Protein AF-A0A3G2UYC9-F1 (afdb_monomer)

Organism: Sphingobium yanoikuyae (NCBI:txid13690)

Secondary structure (DSSP, 8-state):
-PPPHHHHHHHHHHHHHHHHHHHHHHTT----HHHHHHHHHHHHHTT-HHHHHHHHTTSPPGGGG-

Mean predicted aligned error: 6.57 Å

Radius of gyration: 13.02 Å; Cα contacts (8 Å, |Δi|>4): 38; chains: 1; bounding box: 29×17×43 Å

Solvent-accessible surface area (backbone atoms only — not comparable to full-atom values): 3991 Å² total; per-residue (Å²): 133,83,81,50,76,65,58,53,52,51,53,50,52,52,51,51,55,52,51,54,51,49,52,36,54,76,68,68,46,92,73,64,64,66,63,51,51,54,50,27,51,52,26,46,77,71,71,34,56,72,60,17,51,61,51,53,72,72,46,76,66,80,78,81,79,115

pLDDT: mean 80.69, std 11.28, range [44.38, 91.25]

Structure (mmCIF, N/CA/C/O backbone):
data_AF-A0A3G2UYC9-F1
#
_entry.id   AF-A0A3G2UYC9-F1
#
loop_
_atom_site.group_PDB
_atom_site.id
_atom_site.type_symbol
_atom_site.label_atom_id
_atom_site.label_alt_id
_atom_site.label_comp_id
_atom_site.label_asym_id
_atom_site.label_entity_id
_atom_site.label_seq_id
_atom_site.pdbx_PDB_ins_code
_atom_site.Cartn_x
_atom_site.Cartn_y
_atom_site.Cartn_z
_atom_site.occupancy
_atom_site.B_iso_or_equiv
_atom_site.auth_seq_id
_atom_site.auth_comp_id
_atom_site.auth_asym_id
_atom_site.auth_atom_id
_atom_site.pdbx_PDB_model_num
ATOM 1 N N . MET A 1 1 ? -13.158 4.890 17.874 1.00 55.69 1 MET A N 1
ATOM 2 C CA . MET A 1 1 ? -13.252 3.469 18.263 1.00 55.69 1 MET A CA 1
ATOM 3 C C . MET A 1 1 ? -11.843 2.904 18.270 1.00 55.69 1 MET A C 1
ATOM 5 O O . MET A 1 1 ? -11.073 3.284 17.396 1.00 55.69 1 MET A O 1
ATOM 9 N N . SER A 1 2 ? -11.476 2.098 19.264 1.00 68.75 2 SER A N 1
ATOM 10 C CA . SER A 1 2 ? -10.169 1.428 19.286 1.00 68.75 2 SER A CA 1
ATOM 11 C C . SER A 1 2 ? -10.190 0.240 18.327 1.00 68.75 2 SER A C 1
ATOM 13 O O . SER A 1 2 ? -11.198 -0.462 18.278 1.00 68.75 2 SER A O 1
ATOM 15 N N . ARG A 1 3 ? -9.100 0.025 17.583 1.00 73.94 3 ARG A N 1
ATOM 16 C CA . ARG A 1 3 ? -8.960 -1.132 16.689 1.00 73.94 3 ARG A CA 1
ATOM 17 C C . ARG A 1 3 ? -8.949 -2.436 17.480 1.00 73.94 3 ARG A C 1
ATOM 19 O O . ARG A 1 3 ? -8.403 -2.489 18.585 1.00 73.94 3 ARG A O 1
ATOM 26 N N . THR A 1 4 ? -9.541 -3.476 16.914 1.00 83.38 4 THR A N 1
ATOM 27 C CA . THR A 1 4 ? -9.491 -4.830 17.465 1.00 83.38 4 THR A CA 1
ATOM 28 C C . THR A 1 4 ? -8.098 -5.435 17.280 1.00 83.38 4 THR A C 1
ATOM 30 O O . THR A 1 4 ? -7.313 -4.999 16.439 1.00 83.38 4 THR A O 1
ATOM 33 N N . PHE A 1 5 ? -7.770 -6.460 18.071 1.00 80.44 5 PHE A N 1
ATOM 34 C CA . PHE A 1 5 ? -6.509 -7.197 17.926 1.00 80.44 5 PHE A CA 1
ATOM 35 C C . PHE A 1 5 ? -6.327 -7.759 16.504 1.00 80.44 5 PHE A C 1
ATOM 37 O O . PHE A 1 5 ? -5.231 -7.694 15.953 1.00 80.44 5 PHE A O 1
ATOM 44 N N . THR A 1 6 ? -7.412 -8.238 15.892 1.00 84.81 6 THR A N 1
ATOM 45 C CA . THR A 1 6 ? -7.425 -8.754 14.518 1.00 84.81 6 THR A CA 1
ATOM 46 C C . THR A 1 6 ? -7.089 -7.668 13.501 1.00 84.81 6 THR A C 1
ATOM 48 O O . THR A 1 6 ? -6.189 -7.860 12.694 1.00 84.81 6 THR A O 1
ATOM 51 N N . GLU A 1 7 ? -7.719 -6.494 13.597 1.00 83.56 7 GLU A N 1
ATOM 52 C CA . GLU A 1 7 ? -7.442 -5.358 12.703 1.00 83.56 7 GLU A CA 1
ATOM 53 C C . GLU A 1 7 ? -5.994 -4.858 12.831 1.00 83.56 7 GLU A C 1
ATOM 55 O O . GLU A 1 7 ? -5.392 -4.395 11.863 1.00 83.56 7 GLU A O 1
ATOM 60 N N . ILE A 1 8 ? -5.414 -4.942 14.033 1.00 86.31 8 ILE A N 1
ATOM 61 C CA . ILE A 1 8 ? -4.010 -4.585 14.267 1.00 86.31 8 ILE A CA 1
ATOM 62 C C . ILE A 1 8 ? -3.076 -5.571 13.559 1.00 86.31 8 ILE A C 1
ATOM 64 O O . ILE A 1 8 ? -2.108 -5.141 12.927 1.00 86.31 8 ILE A O 1
ATOM 68 N N . GLU A 1 9 ? -3.349 -6.872 13.650 1.00 88.75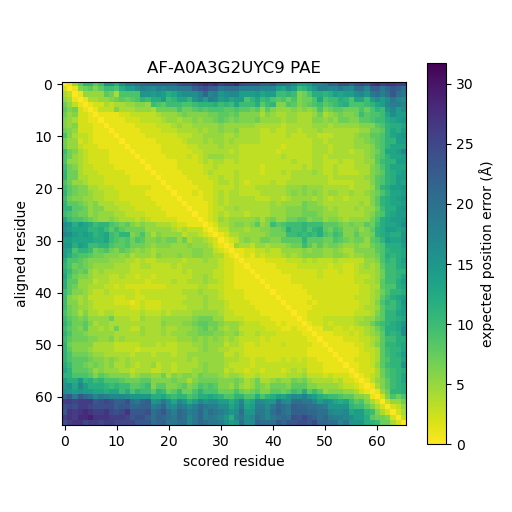 9 GLU A N 1
ATOM 69 C CA . GLU A 1 9 ? -2.519 -7.893 13.010 1.00 88.75 9 GL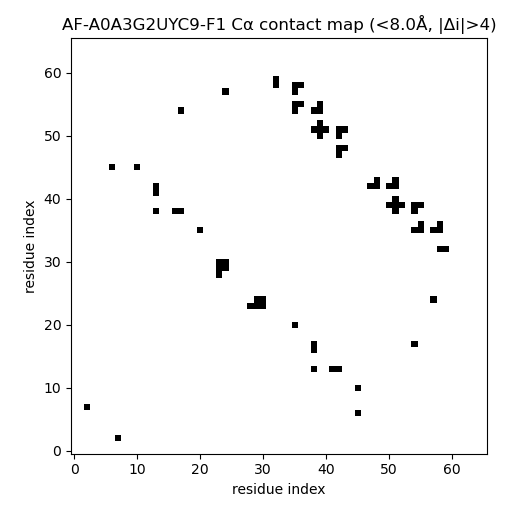U A CA 1
ATOM 70 C C . GLU A 1 9 ? -2.692 -7.891 11.483 1.00 88.75 9 GLU A C 1
ATOM 72 O O . GLU A 1 9 ? -1.701 -7.972 10.761 1.00 88.75 9 GLU A O 1
ATOM 77 N N . GLU A 1 10 ? -3.905 -7.676 10.971 1.00 87.38 10 GLU A N 1
ATOM 78 C CA . GLU A 1 10 ? -4.160 -7.471 9.537 1.00 87.38 10 GLU A CA 1
ATOM 79 C C . GLU A 1 10 ? -3.406 -6.252 9.002 1.00 87.38 10 GLU A C 1
ATOM 81 O O . GLU A 1 10 ? -2.705 -6.343 7.993 1.00 87.38 10 GLU A O 1
ATOM 86 N N . LEU A 1 11 ? -3.456 -5.123 9.717 1.00 86.81 11 LEU A N 1
ATOM 87 C CA . LEU A 1 11 ? -2.688 -3.936 9.348 1.00 86.81 11 LEU A CA 1
ATOM 88 C C . LEU A 1 11 ? -1.179 -4.212 9.372 1.00 86.81 11 LEU A C 1
ATOM 90 O O . LEU A 1 11 ? -0.432 -3.653 8.568 1.00 86.81 11 LEU A O 1
ATOM 94 N N . ARG A 1 12 ? -0.706 -5.059 10.291 1.00 89.31 12 ARG A N 1
ATOM 95 C CA . ARG A 1 12 ? 0.701 -5.460 10.369 1.00 89.31 12 ARG A CA 1
ATOM 96 C C . ARG A 1 12 ? 1.121 -6.275 9.152 1.00 89.31 12 ARG A C 1
ATOM 98 O O . ARG A 1 12 ? 2.156 -5.956 8.572 1.00 89.31 12 ARG A O 1
ATOM 105 N N . GLN A 1 13 ? 0.326 -7.268 8.759 1.00 90.25 13 GLN A N 1
ATOM 106 C CA . GLN A 1 13 ? 0.578 -8.067 7.557 1.00 90.25 13 GLN A CA 1
ATOM 107 C C . GLN A 1 13 ? 0.557 -7.187 6.305 1.00 90.25 13 GLN A C 1
ATOM 109 O O . GLN A 1 13 ? 1.492 -7.226 5.510 1.00 90.25 13 GLN A O 1
ATOM 114 N N . LEU A 1 14 ? -0.417 -6.280 6.202 1.00 88.38 14 LEU A N 1
ATOM 115 C CA . LEU A 1 14 ? -0.516 -5.342 5.086 1.00 88.38 14 LEU A CA 1
ATOM 116 C C . LEU A 1 14 ? 0.710 -4.413 4.981 1.00 88.38 14 LEU A C 1
ATOM 118 O O . LEU A 1 14 ? 1.204 -4.138 3.887 1.00 88.38 14 LEU A O 1
ATOM 122 N N . ASN A 1 15 ? 1.256 -3.961 6.118 1.00 89.38 15 ASN A N 1
ATOM 123 C CA . ASN A 1 15 ? 2.502 -3.182 6.136 1.00 89.38 15 ASN A CA 1
ATOM 124 C C . ASN A 1 15 ? 3.717 -4.015 5.696 1.00 89.38 15 ASN A C 1
ATOM 126 O O . ASN A 1 15 ? 4.630 -3.467 5.076 1.00 89.38 15 ASN A O 1
ATOM 130 N N . LEU A 1 16 ? 3.755 -5.313 6.014 1.00 91.25 16 LEU A N 1
ATOM 131 C CA . LEU A 1 16 ? 4.828 -6.207 5.570 1.00 91.25 16 LEU A CA 1
ATOM 132 C C . LEU A 1 16 ? 4.768 -6.435 4.055 1.00 91.25 16 LEU A C 1
ATOM 134 O O . LEU A 1 16 ? 5.801 -6.310 3.397 1.00 91.25 16 LEU A O 1
ATOM 138 N N . GLU A 1 17 ? 3.577 -6.692 3.509 1.00 89.44 17 GLU A N 1
ATOM 139 C CA . GLU A 1 17 ? 3.344 -6.834 2.064 1.00 89.44 17 GLU A CA 1
ATOM 140 C C . GLU A 1 17 ? 3.765 -5.560 1.315 1.00 89.44 17 GLU A C 1
ATOM 142 O O . GLU A 1 17 ? 4.588 -5.614 0.401 1.00 89.44 17 GLU A O 1
ATOM 147 N N . ALA A 1 18 ? 3.308 -4.391 1.776 1.00 87.12 18 ALA A N 1
ATOM 148 C CA . ALA A 1 18 ? 3.692 -3.105 1.194 1.00 87.12 18 ALA A CA 1
ATOM 149 C C . ALA A 1 18 ? 5.201 -2.834 1.274 1.00 87.12 18 ALA A C 1
ATOM 151 O O . ALA A 1 18 ? 5.789 -2.316 0.327 1.00 87.12 18 ALA A O 1
ATOM 152 N N . SER A 1 19 ? 5.856 -3.204 2.379 1.00 88.69 19 SER A N 1
ATOM 153 C CA . SER A 1 19 ? 7.305 -3.030 2.516 1.00 88.69 19 SER A CA 1
ATOM 154 C C . SER A 1 19 ? 8.089 -3.935 1.566 1.00 88.69 19 SER A C 1
ATOM 156 O O . SER A 1 19 ? 9.117 -3.514 1.035 1.00 88.69 19 SER A O 1
ATOM 158 N N . ALA A 1 20 ? 7.627 -5.168 1.346 1.00 88.50 20 ALA A N 1
ATOM 159 C CA . ALA A 1 20 ? 8.238 -6.066 0.373 1.00 88.50 20 ALA A CA 1
ATOM 160 C C . ALA A 1 20 ? 8.107 -5.505 -1.047 1.00 88.50 20 ALA A C 1
ATOM 162 O O . ALA A 1 20 ? 9.078 -5.522 -1.799 1.00 88.50 20 ALA A O 1
ATOM 163 N N . LEU A 1 21 ? 6.942 -4.947 -1.371 1.00 84.31 21 LEU A N 1
ATOM 164 C CA . LEU A 1 21 ? 6.672 -4.356 -2.672 1.00 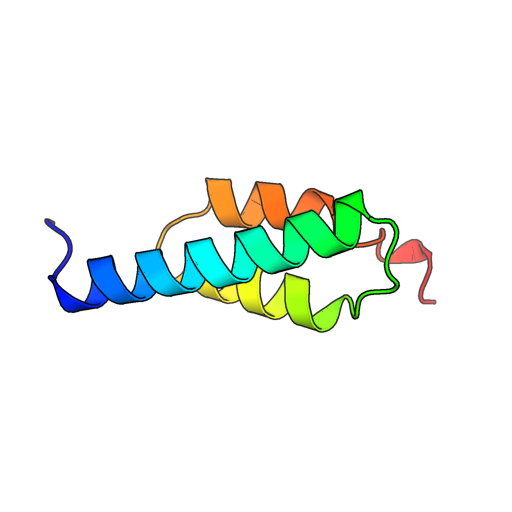84.31 21 LEU A CA 1
ATOM 165 C C . LEU A 1 21 ? 7.500 -3.076 -2.902 1.00 84.31 21 LEU A C 1
ATOM 167 O O . LEU A 1 21 ? 8.131 -2.940 -3.945 1.00 84.31 21 LEU A O 1
ATOM 171 N N . HIS A 1 22 ? 7.631 -2.203 -1.897 1.00 83.94 22 HIS A N 1
ATOM 172 C CA . HIS A 1 22 ? 8.546 -1.050 -1.951 1.00 83.94 22 HIS A CA 1
ATOM 173 C C . HIS A 1 22 ? 9.995 -1.460 -2.229 1.00 83.94 22 HIS A C 1
ATOM 175 O O . HIS A 1 22 ? 10.656 -0.853 -3.062 1.00 83.94 22 HIS A O 1
ATOM 181 N N . LYS A 1 23 ? 10.485 -2.534 -1.600 1.00 85.94 23 LYS A N 1
ATOM 182 C CA . LYS A 1 23 ? 11.842 -3.035 -1.870 1.00 85.94 23 LYS A CA 1
ATOM 183 C C . LYS A 1 23 ? 12.019 -3.511 -3.311 1.00 85.94 23 LYS A C 1
ATOM 185 O O . LYS A 1 23 ? 13.120 -3.401 -3.837 1.00 85.94 23 LYS A O 1
ATOM 190 N N . GLN A 1 24 ? 10.973 -4.059 -3.931 1.00 84.44 24 GLN A N 1
ATOM 191 C CA . GLN A 1 24 ? 11.016 -4.462 -5.338 1.00 84.44 24 GLN A CA 1
ATOM 192 C C . GLN A 1 24 ? 11.069 -3.236 -6.258 1.00 84.44 24 GLN A C 1
ATOM 194 O O . GLN A 1 24 ? 11.888 -3.223 -7.176 1.00 84.44 24 GLN A O 1
ATOM 199 N N . ILE A 1 25 ? 10.286 -2.189 -5.958 1.00 80.31 25 ILE A N 1
ATOM 200 C CA . ILE A 1 25 ? 10.341 -0.892 -6.660 1.00 80.31 25 ILE A CA 1
ATOM 201 C C . ILE A 1 25 ? 11.742 -0.292 -6.559 1.00 80.31 25 ILE A C 1
ATOM 203 O O . ILE A 1 25 ? 12.355 0.020 -7.577 1.00 80.31 25 ILE A O 1
ATOM 207 N N . ASP A 1 26 ? 12.270 -0.182 -5.339 1.00 82.25 26 ASP A N 1
ATOM 208 C CA . ASP A 1 26 ? 13.588 0.402 -5.072 1.00 82.25 26 ASP A CA 1
ATOM 209 C C . ASP A 1 26 ? 14.712 -0.388 -5.761 1.00 82.25 26 ASP A C 1
ATOM 211 O O . ASP A 1 26 ? 15.718 0.179 -6.187 1.00 82.25 26 ASP A O 1
ATOM 215 N N . ALA A 1 27 ? 14.544 -1.707 -5.896 1.00 85.06 27 ALA A N 1
ATOM 216 C CA . ALA A 1 27 ? 15.472 -2.579 -6.609 1.00 85.06 27 ALA A CA 1
ATOM 217 C C . ALA A 1 27 ? 15.327 -2.515 -8.143 1.00 85.06 27 ALA A C 1
ATOM 219 O O . ALA A 1 27 ? 16.075 -3.201 -8.842 1.00 85.06 27 ALA A O 1
ATOM 220 N N . GLY A 1 2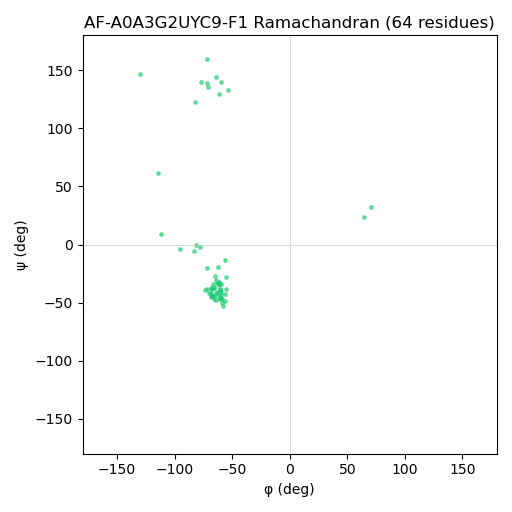8 ? 14.376 -1.735 -8.673 1.00 78.38 28 GLY A N 1
ATOM 221 C CA . GLY A 1 28 ? 14.073 -1.662 -10.103 1.00 78.38 28 GLY A CA 1
ATOM 222 C C . GLY A 1 28 ? 13.542 -2.978 -10.672 1.00 78.38 28 GLY A C 1
ATOM 223 O O . GLY A 1 28 ? 13.709 -3.249 -11.862 1.00 78.38 28 GLY A O 1
ATOM 224 N N . MET A 1 29 ? 12.958 -3.832 -9.825 1.00 77.06 29 MET A N 1
ATOM 225 C CA . MET A 1 29 ? 12.362 -5.081 -10.280 1.00 77.06 29 MET A CA 1
ATOM 226 C C . MET A 1 29 ? 11.065 -4.789 -11.041 1.00 77.06 29 MET A C 1
ATOM 228 O O . MET A 1 29 ? 10.278 -3.943 -10.611 1.00 77.06 29 MET A O 1
ATOM 232 N N . PRO A 1 30 ? 10.810 -5.496 -12.156 1.00 69.38 30 PRO A N 1
ATOM 233 C CA . PRO A 1 30 ? 9.527 -5.417 -12.830 1.00 69.38 30 PRO A CA 1
ATOM 234 C C . PRO A 1 30 ? 8.439 -5.903 -11.875 1.00 69.38 30 PRO A C 1
ATOM 236 O O . PRO A 1 30 ? 8.552 -6.977 -11.285 1.00 69.38 30 PRO A O 1
ATOM 239 N N . MET A 1 31 ? 7.395 -5.102 -11.734 1.00 73.81 31 MET A N 1
ATOM 240 C CA . MET A 1 31 ? 6.298 -5.356 -10.816 1.00 73.81 31 MET A CA 1
ATOM 241 C C . MET A 1 31 ? 4.972 -5.216 -11.553 1.00 73.81 31 MET A C 1
ATOM 243 O O . MET A 1 31 ? 4.846 -4.409 -12.477 1.00 73.81 31 MET A O 1
ATOM 247 N N . HIS A 1 32 ? 3.982 -6.012 -11.156 1.00 78.88 32 HIS A N 1
ATOM 248 C CA . HIS A 1 32 ? 2.652 -5.917 -11.725 1.00 78.88 32 HIS A CA 1
ATOM 249 C C . HIS A 1 32 ? 1.864 -4.784 -11.049 1.00 78.88 32 HIS A C 1
ATOM 251 O O . HIS A 1 32 ? 1.629 -4.850 -9.843 1.00 78.88 32 HIS A O 1
ATOM 257 N N . PRO A 1 33 ? 1.359 -3.787 -11.804 1.00 76.69 33 PRO A N 1
ATOM 258 C CA . PRO A 1 33 ? 0.577 -2.683 -11.235 1.00 76.69 33 PRO A CA 1
ATOM 259 C C . PRO A 1 33 ? -0.648 -3.145 -10.429 1.00 76.69 33 PRO A C 1
ATOM 261 O O . PRO A 1 33 ? -1.059 -2.482 -9.479 1.00 76.69 33 PRO A O 1
ATOM 264 N N . GLY A 1 34 ? -1.206 -4.314 -10.770 1.00 83.19 34 GLY A N 1
ATOM 265 C CA . GLY A 1 34 ? -2.313 -4.926 -10.031 1.00 83.19 34 GLY A CA 1
ATOM 266 C C . GLY A 1 34 ? -1.986 -5.223 -8.563 1.00 83.19 34 GLY A C 1
ATOM 267 O O . GLY A 1 34 ? -2.849 -5.047 -7.710 1.00 83.19 34 GLY A O 1
ATOM 268 N N . GLU A 1 35 ? -0.740 -5.585 -8.244 1.00 82.81 35 GLU A N 1
ATOM 269 C CA . GLU A 1 35 ? -0.325 -5.872 -6.863 1.00 82.81 35 GLU A CA 1
ATOM 270 C C . GLU A 1 35 ? -0.326 -4.601 -6.000 1.00 82.81 35 GLU A C 1
ATOM 272 O O . GLU A 1 35 ? -0.741 -4.625 -4.840 1.00 82.81 35 GLU A O 1
ATOM 277 N N . VAL A 1 36 ? 0.066 -3.459 -6.577 1.00 83.94 36 VAL A N 1
ATOM 278 C CA . VAL A 1 36 ? -0.026 -2.154 -5.901 1.00 83.94 36 VAL A CA 1
ATOM 279 C C . VAL A 1 36 ? -1.480 -1.747 -5.727 1.00 83.94 36 VAL A C 1
ATOM 281 O O . VAL A 1 36 ? -1.865 -1.304 -4.647 1.00 83.94 36 VAL A O 1
ATOM 2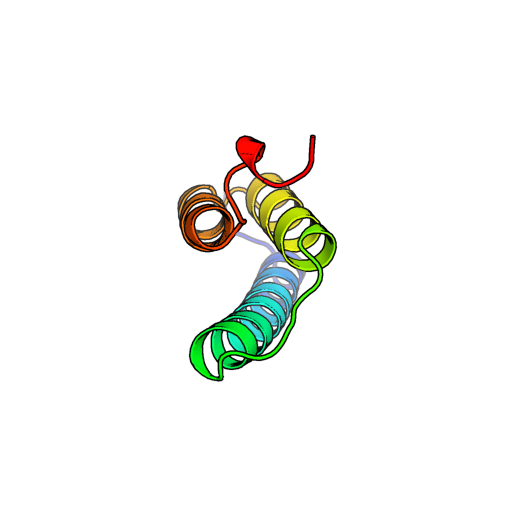84 N N . TYR A 1 37 ? -2.301 -1.928 -6.764 1.00 85.38 37 TYR A N 1
ATOM 285 C CA . TYR A 1 37 ? -3.718 -1.578 -6.734 1.00 85.38 37 TYR A CA 1
ATOM 286 C C . TYR A 1 37 ? -4.476 -2.331 -5.630 1.00 85.38 37 TYR A C 1
ATOM 288 O O . TYR A 1 37 ? -5.244 -1.730 -4.873 1.00 85.38 37 TYR A O 1
ATOM 296 N N . ASP A 1 38 ? -4.207 -3.629 -5.479 1.00 88.31 38 ASP A N 1
ATOM 297 C CA . ASP A 1 38 ? -4.805 -4.457 -4.432 1.00 88.31 38 ASP A CA 1
ATOM 298 C C . ASP A 1 38 ? -4.404 -3.988 -3.026 1.00 88.31 38 ASP A C 1
ATOM 300 O O . ASP A 1 38 ? -5.252 -3.906 -2.129 1.00 88.31 38 ASP A O 1
ATOM 304 N N . LEU A 1 39 ? -3.136 -3.608 -2.825 1.00 87.50 39 LEU A N 1
ATOM 305 C CA . LEU A 1 39 ? -2.675 -3.046 -1.552 1.00 87.50 39 LEU A CA 1
ATOM 306 C C . LEU A 1 39 ? -3.307 -1.683 -1.262 1.00 87.50 39 LEU A C 1
ATOM 308 O O . LEU A 1 39 ? -3.766 -1.454 -0.142 1.00 87.50 39 LEU A O 1
ATOM 312 N N . VAL A 1 40 ? -3.377 -0.792 -2.255 1.00 88.50 40 VAL A N 1
ATOM 313 C CA . VAL A 1 40 ? -4.029 0.524 -2.139 1.00 88.50 40 VAL A CA 1
ATOM 314 C C . VAL A 1 40 ? -5.479 0.352 -1.692 1.00 88.50 40 VAL A C 1
ATOM 316 O O . VAL A 1 40 ? -5.902 0.984 -0.721 1.00 88.50 40 VAL A O 1
ATOM 319 N N . LYS A 1 41 ? -6.224 -0.551 -2.338 1.00 89.88 41 LYS A N 1
ATOM 320 C CA . LYS A 1 41 ? -7.616 -0.847 -1.984 1.00 89.88 41 LYS A CA 1
ATOM 321 C C . LYS A 1 41 ? -7.747 -1.363 -0.549 1.00 89.88 41 LYS A C 1
ATOM 323 O O . LYS A 1 41 ? -8.554 -0.838 0.213 1.00 89.88 41 LYS A O 1
ATOM 328 N N . ARG A 1 42 ? -6.903 -2.316 -0.145 1.00 89.56 42 ARG A N 1
ATOM 329 C CA . ARG A 1 42 ? -6.888 -2.849 1.228 1.00 89.56 42 ARG A CA 1
ATOM 330 C C . ARG A 1 42 ? -6.581 -1.776 2.277 1.00 89.56 42 ARG A C 1
ATOM 332 O O . ARG A 1 42 ? -7.204 -1.768 3.334 1.00 89.56 42 ARG A O 1
ATOM 339 N N . TYR A 1 43 ? -5.667 -0.841 2.006 1.00 89.31 43 TYR A N 1
ATOM 340 C CA . TYR A 1 43 ? -5.411 0.280 2.920 1.00 89.31 43 TYR A CA 1
ATOM 341 C C . TYR A 1 43 ? -6.610 1.224 3.045 1.00 89.31 43 TYR A C 1
ATOM 343 O O . TYR A 1 43 ? -6.878 1.713 4.142 1.00 89.31 43 TYR A O 1
ATOM 351 N N . LEU A 1 44 ? -7.344 1.470 1.957 1.00 88.69 44 LEU A N 1
ATOM 352 C CA . LEU A 1 44 ? -8.575 2.263 2.002 1.00 88.69 44 LEU A CA 1
ATOM 353 C C . LEU A 1 44 ? -9.660 1.568 2.831 1.00 88.69 44 LEU A C 1
ATOM 355 O O . LEU A 1 44 ? -10.256 2.214 3.693 1.00 88.69 44 LEU A O 1
ATOM 359 N N . ASP A 1 45 ? -9.844 0.260 2.643 1.00 88.50 45 ASP A N 1
ATOM 360 C CA . ASP A 1 45 ? -10.804 -0.549 3.405 1.00 88.50 45 ASP A CA 1
ATOM 361 C C . ASP A 1 45 ? -10.474 -0.564 4.913 1.00 88.50 45 ASP A C 1
ATOM 363 O O . ASP A 1 45 ? -11.372 -0.541 5.753 1.00 88.50 45 ASP A O 1
ATOM 367 N N . MET A 1 46 ? -9.185 -0.501 5.268 1.00 85.50 46 MET A N 1
ATOM 368 C CA . MET A 1 46 ? -8.697 -0.410 6.656 1.00 85.50 46 MET A CA 1
ATOM 369 C C . MET A 1 46 ? -8.738 1.012 7.250 1.00 85.50 46 MET A C 1
ATOM 371 O O . MET A 1 46 ? -8.349 1.223 8.406 1.00 85.50 46 MET A O 1
ATOM 375 N N . GLY A 1 47 ? -9.183 2.009 6.480 1.00 87.75 47 GLY A N 1
ATOM 376 C CA . GLY A 1 47 ? -9.231 3.405 6.914 1.00 87.75 47 GLY A CA 1
ATOM 377 C C . GLY A 1 47 ? -7.850 4.059 7.036 1.00 87.75 47 GLY A C 1
ATOM 378 O O . GLY A 1 47 ? -7.646 4.924 7.888 1.00 87.75 47 GLY A O 1
ATOM 379 N N . GLU A 1 48 ? -6.893 3.656 6.199 1.00 87.06 48 GLU A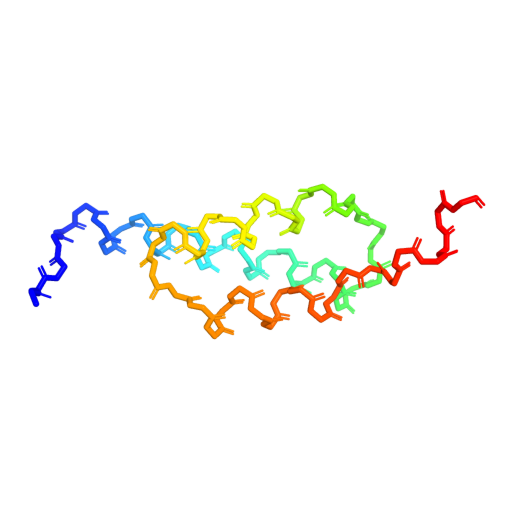 N 1
ATOM 380 C CA . GLU A 1 48 ? -5.511 4.153 6.157 1.00 87.06 48 GLU A CA 1
ATOM 381 C C . GLU A 1 48 ? -5.219 4.909 4.835 1.00 87.06 48 GLU A C 1
ATOM 383 O O . GLU A 1 48 ? -4.336 4.519 4.062 1.00 87.06 48 GLU A O 1
ATOM 388 N N . PRO A 1 49 ? -5.921 6.026 4.546 1.00 86.25 49 PRO A N 1
ATOM 389 C CA . PRO A 1 49 ? -5.853 6.708 3.249 1.00 86.25 49 PRO A CA 1
ATOM 390 C C . PRO A 1 49 ? -4.468 7.283 2.922 1.00 86.25 49 PRO A C 1
ATOM 392 O O . PRO A 1 49 ? -4.074 7.313 1.761 1.00 86.25 49 PRO A O 1
ATOM 395 N N . PHE A 1 50 ? -3.693 7.690 3.932 1.00 86.44 50 PHE A N 1
ATOM 396 C CA . PHE A 1 50 ? -2.327 8.188 3.731 1.00 86.44 50 PHE A CA 1
ATOM 397 C C . PHE A 1 50 ? -1.374 7.104 3.214 1.00 86.44 50 PHE A C 1
ATOM 399 O O . PHE A 1 50 ? -0.493 7.386 2.405 1.00 86.44 50 PHE A O 1
ATOM 406 N N . LYS A 1 51 ? -1.541 5.856 3.670 1.00 86.12 51 LYS A N 1
ATOM 407 C CA . LYS A 1 51 ? -0.721 4.731 3.203 1.00 86.12 51 LYS A CA 1
ATOM 408 C C . LYS A 1 51 ? -1.115 4.312 1.793 1.00 86.12 51 LYS A C 1
ATOM 410 O O . LYS A 1 51 ? -0.238 4.042 0.980 1.00 86.12 51 LYS A O 1
ATOM 415 N N . ALA A 1 52 ? -2.417 4.332 1.507 1.00 86.81 52 ALA A N 1
ATOM 416 C CA . ALA A 1 52 ? -2.947 4.098 0.172 1.00 86.81 52 ALA A CA 1
ATOM 417 C C . ALA A 1 52 ? -2.392 5.111 -0.845 1.00 86.81 52 ALA A C 1
ATOM 419 O O . ALA A 1 52 ? -1.900 4.708 -1.891 1.00 86.81 52 ALA A O 1
ATOM 420 N N . GLN A 1 53 ? -2.391 6.409 -0.515 1.00 86.44 53 GLN A N 1
ATOM 421 C CA . GLN A 1 53 ? -1.837 7.446 -1.395 1.00 86.44 53 GLN A CA 1
ATOM 422 C C . GLN A 1 53 ? -0.350 7.233 -1.685 1.00 86.44 53 GLN A C 1
ATOM 424 O O . GLN A 1 53 ? 0.041 7.257 -2.844 1.00 86.44 53 GLN A O 1
ATOM 429 N N . ARG A 1 54 ? 0.462 6.944 -0.661 1.00 86.19 54 ARG A N 1
ATOM 430 C CA . ARG A 1 54 ? 1.899 6.693 -0.853 1.00 86.19 54 ARG A CA 1
ATOM 431 C C . ARG A 1 54 ? 2.167 5.511 -1.791 1.00 86.19 54 ARG A C 1
ATOM 433 O O . ARG A 1 54 ? 3.078 5.574 -2.599 1.00 86.19 54 ARG A O 1
ATOM 440 N N . LEU A 1 55 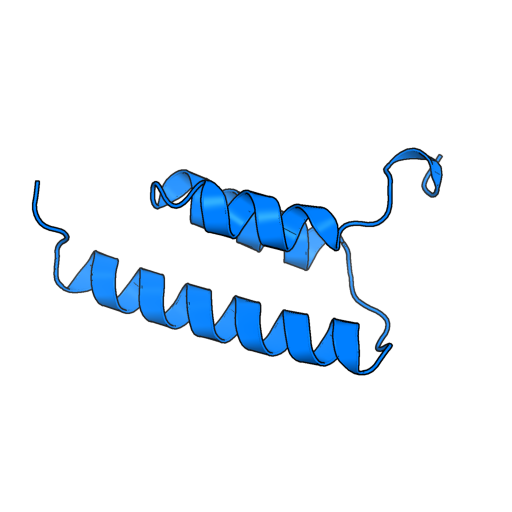? 1.396 4.428 -1.683 1.00 83.81 55 LEU A N 1
ATOM 441 C CA . LEU A 1 55 ? 1.527 3.295 -2.606 1.00 83.81 55 LEU A CA 1
ATOM 442 C C . LEU A 1 55 ? 1.083 3.659 -4.023 1.00 83.81 55 LEU A C 1
ATOM 444 O O . LEU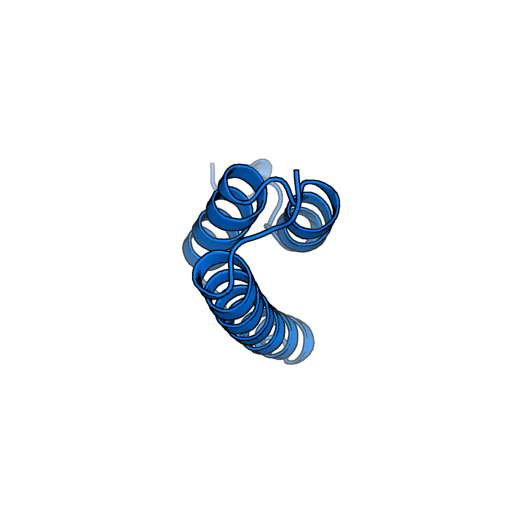 A 1 55 ? 1.717 3.238 -4.983 1.00 83.81 55 LEU A O 1
ATOM 448 N N . ALA A 1 56 ? 0.025 4.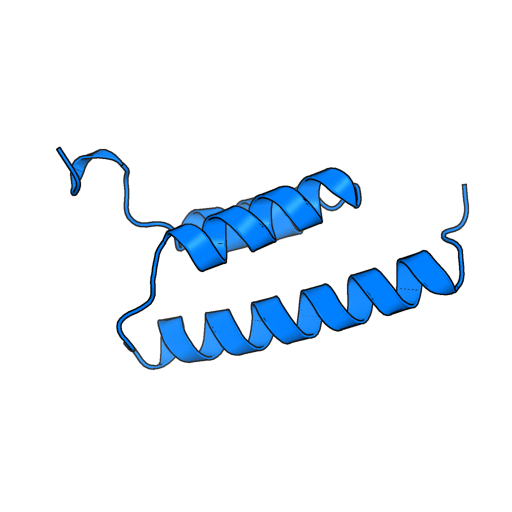460 -4.151 1.00 84.62 56 ALA A N 1
ATOM 449 C CA . ALA A 1 56 ? -0.473 4.905 -5.445 1.00 84.62 56 ALA A CA 1
ATOM 450 C C . ALA A 1 56 ? 0.529 5.796 -6.202 1.00 84.62 56 ALA A C 1
ATOM 452 O O . ALA A 1 56 ? 0.526 5.768 -7.423 1.00 84.62 56 ALA A O 1
ATOM 453 N N . GLU A 1 57 ? 1.427 6.515 -5.515 1.00 83.50 57 GLU A N 1
ATOM 454 C CA . GLU A 1 57 ? 2.523 7.276 -6.152 1.00 83.50 57 GLU A CA 1
ATOM 455 C C . GLU A 1 57 ? 3.507 6.388 -6.934 1.00 83.50 57 GLU A C 1
ATOM 457 O O . GLU A 1 57 ? 4.245 6.882 -7.782 1.00 83.50 57 GLU A O 1
ATOM 462 N N . HIS A 1 58 ? 3.537 5.085 -6.647 1.00 76.44 58 HIS A N 1
ATOM 463 C CA . HIS A 1 58 ? 4.387 4.118 -7.337 1.00 76.44 58 HIS A CA 1
ATOM 464 C C . HIS A 1 58 ? 3.674 3.384 -8.481 1.00 76.44 58 HIS A C 1
ATOM 466 O O . HIS A 1 58 ? 4.304 2.575 -9.165 1.00 76.44 58 HIS A O 1
ATOM 472 N N . LEU A 1 59 ? 2.374 3.623 -8.684 1.00 73.38 59 LEU A N 1
ATOM 473 C CA . LEU A 1 59 ? 1.678 3.119 -9.863 1.00 73.38 59 LEU A CA 1
ATOM 474 C C . LEU A 1 59 ? 2.169 3.893 -11.096 1.00 73.38 59 LEU A C 1
ATOM 476 O O . LEU A 1 59 ? 2.279 5.117 -11.024 1.00 73.38 59 LEU A O 1
ATOM 480 N N . PRO A 1 60 ? 2.460 3.214 -12.220 1.00 66.50 60 PRO A N 1
ATOM 481 C CA . PRO A 1 60 ? 2.716 3.915 -13.471 1.00 66.50 60 PRO A CA 1
ATOM 482 C C . PRO A 1 60 ? 1.481 4.745 -13.837 1.00 66.50 60 PRO A C 1
ATOM 484 O O . PRO A 1 60 ? 0.352 4.276 -13.657 1.00 66.50 60 PRO A O 1
ATOM 487 N N . ASP A 1 61 ? 1.693 5.964 -14.337 1.00 62.81 61 ASP A N 1
ATOM 488 C CA . ASP A 1 61 ? 0.606 6.818 -14.810 1.00 62.81 61 ASP A CA 1
ATOM 489 C C . ASP A 1 61 ? -0.240 6.042 -15.837 1.00 62.81 61 ASP A C 1
ATOM 491 O O . ASP A 1 61 ? 0.290 5.405 -16.753 1.00 62.81 61 ASP A O 1
ATOM 495 N N . GLU A 1 62 ? -1.571 6.083 -15.691 1.00 55.50 62 GLU A N 1
ATOM 496 C CA . GLU A 1 62 ? -2.522 5.338 -16.539 1.00 55.50 62 GLU A CA 1
ATOM 497 C C . GLU A 1 62 ? -2.368 5.633 -18.052 1.00 55.50 62 GLU A C 1
ATOM 499 O O . GLU A 1 62 ? -2.908 4.897 -18.880 1.00 55.50 62 GLU A O 1
ATOM 504 N N . GLU A 1 63 ? -1.625 6.678 -18.440 1.00 49.12 63 GLU A N 1
ATOM 505 C CA . GLU A 1 63 ? -1.341 7.025 -19.839 1.00 49.12 63 GLU A CA 1
ATOM 506 C C . GLU A 1 63 ? -0.363 6.073 -20.552 1.00 49.12 63 GLU A C 1
ATOM 508 O O . GLU A 1 63 ? -0.399 6.014 -21.779 1.00 49.12 63 GLU A O 1
ATOM 513 N N . GLU A 1 64 ? 0.456 5.283 -19.847 1.00 47.41 64 GLU A N 1
ATOM 514 C CA . GLU A 1 64 ? 1.421 4.373 -20.502 1.00 47.41 64 GLU A CA 1
ATOM 515 C C . GLU A 1 64 ? 0.828 3.022 -20.955 1.00 47.41 64 GLU A C 1
ATOM 517 O O . GLU A 1 64 ? 1.508 2.245 -21.624 1.00 47.41 64 GLU A O 1
ATOM 522 N N . TRP A 1 65 ? -0.437 2.728 -20.628 1.00 51.50 65 TRP A N 1
ATOM 523 C CA . TRP A 1 65 ? -1.079 1.427 -20.897 1.00 51.50 65 TRP A CA 1
ATOM 524 C C . TRP A 1 65 ? -2.202 1.470 -21.953 1.00 51.50 65 TRP A C 1
ATOM 526 O O . TRP A 1 65 ? -2.921 0.478 -22.110 1.00 51.50 65 TRP A O 1
ATOM 536 N N . ARG A 1 66 ? -2.381 2.593 -22.666 1.00 44.38 66 ARG A N 1
ATOM 537 C CA . ARG A 1 66 ? -3.346 2.712 -23.778 1.00 44.38 66 ARG A CA 1
ATOM 538 C C . ARG A 1 66 ? -2.771 2.335 -25.138 1.00 44.38 66 ARG A C 1
ATOM 540 O O . ARG A 1 66 ? -1.634 2.744 -25.446 1.00 44.38 66 ARG A O 1
#

Foldseek 3Di:
DDDDPVLVVVVVVLVVLLVVVVVCVVVVHDDDLVSLVVSLVVCVVSVNNVSSVVSVVSRDDPVVPD

Nearest PDB structures (foldseek):
  4hwh-assembly1_A  TM=7.508E-01  e=9.567E-01  Arabidopsis thaliana
  4wn4-assembly2_B  TM=8.061E-01  e=2.740E+00  synthetic construct
  4hwc-assembly1_A  TM=7.472E-01  e=2.421E+00  Arabidopsis thaliana
  4hwh-assembly3_C  TM=6.664E-01  e=1.570E+00  Arabidopsis thaliana
  4hwh-assembly5_E  TM=7.581E-01  e=3.101E+00  Arabidopsis thaliana

Sequence (66 aa):
MSRTFTEIEELRQLNLEASALHKQIDAGMPMHPGEVYDLVKRYLDMGEPFKAQRLAEHLPDEEEWR